Protein AF-Q4G4F5-F1 (afdb_monomer)

Secondary structure (DSSP, 8-state):
-TTS----TT----TT-EEE--SSHHHHHHHHT---TTPPPPTTEEEE--TTSPPEEEE-SPPPGGG------HHHHHHHHHTT-

pLDDT: mean 87.76, std 11.38, range [56.47, 97.44]

Structure (mmCIF, N/CA/C/O backbone):
data_AF-Q4G4F5-F1
#
_entry.id   AF-Q4G4F5-F1
#
loop_
_atom_site.group_PDB
_atom_site.id
_atom_site.type_symbol
_atom_site.label_atom_id
_atom_site.label_alt_id
_atom_site.label_comp_id
_atom_site.label_asym_id
_atom_site.label_entity_id
_atom_site.label_seq_id
_atom_site.pdbx_PDB_ins_code
_atom_site.Cartn_x
_atom_site.Cartn_y
_atom_site.Cartn_z
_atom_site.occupancy
_atom_site.B_iso_or_equiv
_atom_site.auth_seq_id
_atom_site.auth_comp_id
_atom_site.auth_asym_id
_atom_site.auth_atom_id
_atom_site.pdbx_PDB_model_num
ATOM 1 N N . VAL A 1 1 ? 0.440 -1.105 -11.088 1.00 95.38 1 VAL A N 1
ATOM 2 C CA . VAL A 1 1 ? 0.389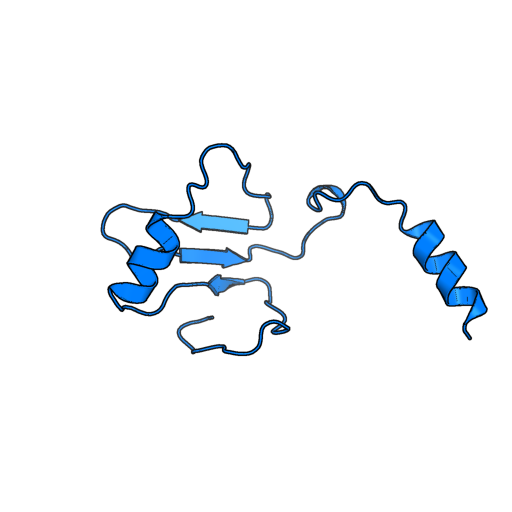 -2.123 -10.012 1.00 95.38 1 VAL A CA 1
ATOM 3 C C . VAL A 1 1 ? 0.267 -3.497 -10.645 1.00 95.38 1 VAL A C 1
ATOM 5 O O . VAL A 1 1 ? -0.542 -3.637 -11.551 1.00 95.38 1 VAL A O 1
ATOM 8 N N . ASN A 1 2 ? 1.084 -4.475 -10.246 1.00 95.06 2 ASN A N 1
ATOM 9 C CA . ASN A 1 2 ? 1.100 -5.837 -10.806 1.00 95.06 2 ASN A CA 1
ATOM 10 C C . ASN A 1 2 ? 1.128 -5.850 -12.344 1.00 95.06 2 ASN A C 1
ATOM 12 O O . ASN A 1 2 ? 0.365 -6.556 -12.989 1.00 95.06 2 ASN A O 1
ATOM 16 N N . ASN A 1 3 ? 1.973 -5.002 -12.939 1.00 93.06 3 ASN A N 1
ATOM 17 C CA . ASN A 1 3 ? 2.088 -4.813 -14.391 1.00 93.06 3 ASN A CA 1
ATOM 18 C C . ASN A 1 3 ? 0.851 -4.221 -15.111 1.00 93.06 3 ASN A C 1
ATOM 20 O O . ASN A 1 3 ? 0.882 -4.042 -16.327 1.00 93.06 3 ASN A O 1
ATOM 24 N N . HIS A 1 4 ? -0.198 -3.839 -14.379 1.00 95.00 4 HIS A N 1
ATOM 25 C CA . HIS A 1 4 ? -1.351 -3.099 -14.890 1.00 95.00 4 HIS A CA 1
ATOM 26 C C . HIS A 1 4 ? -1.231 -1.596 -14.610 1.00 95.00 4 HIS A C 1
ATOM 28 O O . HIS A 1 4 ? -0.663 -1.171 -13.594 1.00 95.00 4 HIS A O 1
ATOM 34 N N . VAL A 1 5 ? -1.774 -0.782 -15.517 1.00 95.12 5 VAL A N 1
ATOM 35 C CA . VAL A 1 5 ? -1.895 0.668 -15.321 1.00 95.12 5 VAL A CA 1
ATOM 36 C C . VAL A 1 5 ? -3.018 0.922 -14.321 1.00 95.12 5 VAL A C 1
ATOM 38 O O . VAL A 1 5 ? -4.111 0.391 -14.473 1.00 95.12 5 VAL A O 1
ATOM 41 N N . VAL A 1 6 ? -2.719 1.720 -13.301 1.00 96.56 6 VAL A N 1
ATOM 42 C CA . VAL A 1 6 ? -3.686 2.221 -12.324 1.00 96.56 6 VAL A CA 1
ATOM 43 C C . VAL A 1 6 ? -3.584 3.737 -12.3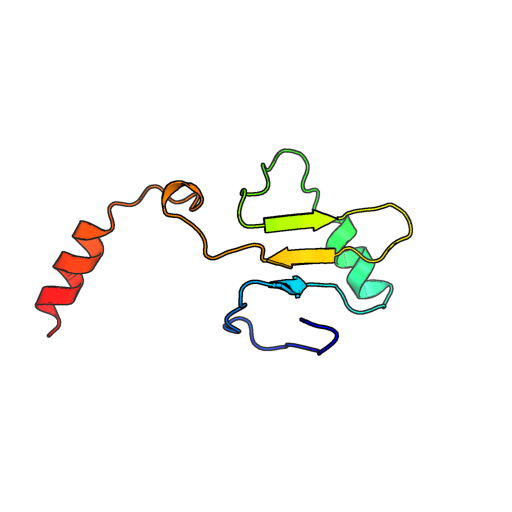67 1.00 96.56 6 VAL A C 1
ATOM 45 O O . VAL A 1 6 ? -2.491 4.276 -12.204 1.00 96.56 6 VAL A O 1
ATOM 48 N N . ASP A 1 7 ? -4.700 4.397 -12.631 1.00 96.44 7 ASP A N 1
ATOM 49 C CA . ASP A 1 7 ? -4.833 5.849 -12.790 1.00 96.44 7 ASP A CA 1
ATOM 50 C C . ASP A 1 7 ? -5.717 6.489 -11.704 1.00 96.44 7 ASP A C 1
ATOM 52 O O . ASP A 1 7 ? -5.909 7.702 -11.695 1.00 96.44 7 ASP A O 1
ATOM 56 N N . ILE A 1 8 ? -6.211 5.689 -10.752 1.00 96.75 8 ILE A N 1
ATOM 57 C CA . ILE A 1 8 ? -7.038 6.128 -9.624 1.00 96.75 8 ILE A CA 1
ATOM 58 C C . ILE A 1 8 ? -6.163 6.270 -8.365 1.00 96.75 8 ILE A C 1
ATOM 60 O O . ILE A 1 8 ? -5.669 5.255 -7.865 1.00 96.75 8 ILE A O 1
ATOM 64 N N . PRO A 1 9 ? -6.013 7.479 -7.787 1.00 96.25 9 PRO A N 1
ATOM 65 C CA . PRO A 1 9 ? -5.195 7.689 -6.586 1.00 96.25 9 PRO A CA 1
ATOM 66 C C . PRO A 1 9 ? -5.687 6.931 -5.347 1.00 96.25 9 PRO A C 1
ATOM 68 O O . PRO A 1 9 ? -4.891 6.546 -4.499 1.00 96.25 9 PRO A O 1
ATOM 71 N N . SER A 1 10 ? -6.997 6.691 -5.241 1.00 97.00 10 SER A N 1
ATOM 72 C CA . SER A 1 10 ? -7.617 5.954 -4.131 1.00 97.00 10 SER A CA 1
ATOM 73 C C . SER A 1 10 ? -7.555 4.428 -4.282 1.00 97.00 10 SER A C 1
ATOM 75 O O . SER A 1 10 ? -8.188 3.709 -3.504 1.00 97.00 10 SER A O 1
ATOM 77 N N . TYR A 1 11 ? -6.812 3.906 -5.267 1.00 97.06 11 TYR A N 1
ATOM 78 C CA . TYR A 1 11 ? -6.622 2.467 -5.419 1.00 97.06 11 TYR A CA 1
ATOM 79 C C . TYR A 1 11 ? -5.992 1.868 -4.157 1.00 97.06 11 TYR A C 1
ATOM 81 O O . TYR A 1 11 ? -4.884 2.219 -3.749 1.00 97.06 11 TYR A O 1
ATOM 89 N N . ARG A 1 12 ? -6.703 0.923 -3.540 1.00 96.62 12 ARG A N 1
ATOM 90 C CA . ARG A 1 12 ? -6.245 0.254 -2.325 1.00 96.62 12 ARG A CA 1
ATOM 91 C C . ARG A 1 12 ? -5.313 -0.904 -2.674 1.00 96.62 12 ARG A C 1
ATOM 93 O O . ARG A 1 12 ? -5.776 -1.974 -3.070 1.00 96.62 12 ARG A O 1
ATOM 100 N N . CYS A 1 13 ? -4.015 -0.700 -2.463 1.00 96.38 13 CYS A N 1
ATOM 101 C CA . CYS A 1 13 ? -3.016 -1.759 -2.585 1.00 96.38 13 CYS 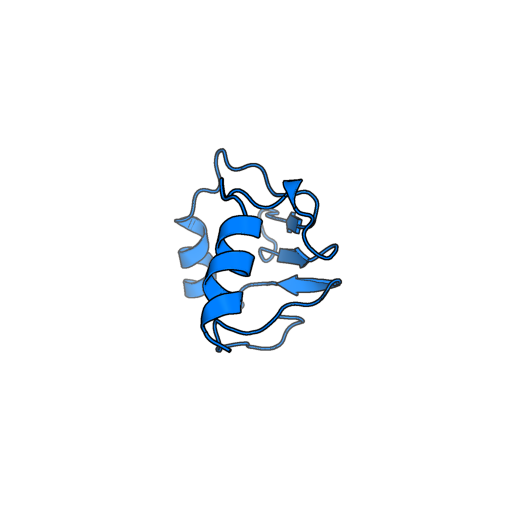A CA 1
ATOM 102 C C . CYS A 1 13 ? -3.249 -2.885 -1.569 1.00 96.38 13 CYS A C 1
ATOM 104 O O . CYS A 1 13 ? -3.715 -2.666 -0.445 1.00 96.38 13 CYS A O 1
ATOM 106 N N . LYS A 1 14 ? -2.895 -4.102 -1.971 1.00 96.25 14 LYS A N 1
ATOM 107 C CA . LYS A 1 14 ? -2.957 -5.315 -1.157 1.00 96.25 14 LYS A CA 1
ATOM 108 C C . LYS A 1 14 ? -1.545 -5.820 -0.851 1.00 96.25 14 LYS A C 1
ATOM 110 O O . LYS A 1 14 ? -0.614 -5.536 -1.603 1.00 96.25 14 LYS A O 1
ATOM 115 N N . PRO A 1 15 ? -1.359 -6.596 0.231 1.00 96.88 15 PRO A N 1
ATOM 116 C CA . PRO A 1 15 ? -0.109 -7.314 0.435 1.00 96.88 15 PRO A CA 1
ATOM 117 C C . PRO A 1 15 ? 0.255 -8.142 -0.800 1.00 96.88 15 PRO A C 1
ATOM 119 O O . PRO A 1 15 ? -0.618 -8.763 -1.407 1.00 96.88 15 PRO A O 1
ATOM 122 N N . LYS A 1 16 ? 1.550 -8.177 -1.116 1.00 96.06 16 LYS A N 1
ATOM 123 C CA . LYS A 1 16 ? 2.176 -8.755 -2.313 1.00 96.06 16 LYS A CA 1
ATOM 124 C C . LYS A 1 16 ? 1.988 -7.959 -3.608 1.00 96.06 16 LYS A C 1
ATOM 126 O O . LYS A 1 16 ? 2.484 -8.403 -4.640 1.00 96.06 16 LYS A O 1
ATOM 131 N N . ASP A 1 17 ? 1.339 -6.794 -3.571 1.00 97.44 17 ASP A N 1
ATOM 132 C CA . ASP A 1 17 ? 1.278 -5.927 -4.747 1.00 97.44 17 ASP A CA 1
ATOM 133 C C . ASP A 1 17 ? 2.665 -5.376 -5.093 1.00 97.44 17 ASP A C 1
ATOM 135 O O . ASP A 1 1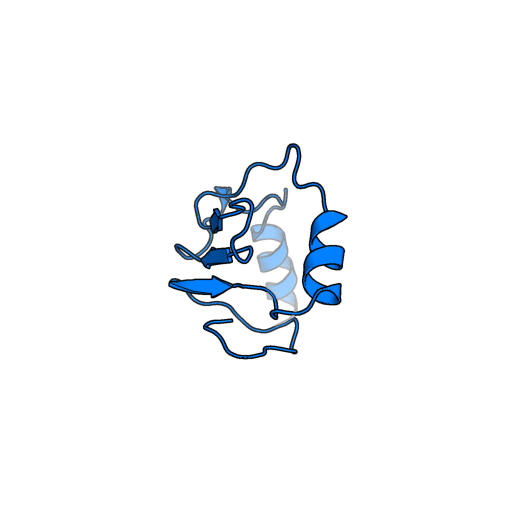7 ? 3.380 -4.834 -4.245 1.00 97.44 17 ASP A O 1
ATOM 139 N N . ILE A 1 18 ? 3.007 -5.482 -6.376 1.00 95.94 18 ILE A N 1
ATOM 140 C CA . ILE A 1 18 ? 4.227 -4.942 -6.964 1.00 95.94 18 ILE A CA 1
ATOM 141 C C . ILE A 1 18 ? 3.895 -3.600 -7.621 1.00 95.94 18 ILE A C 1
ATOM 143 O O . ILE A 1 18 ? 3.073 -3.502 -8.542 1.00 95.94 18 ILE A O 1
ATOM 147 N N . ILE A 1 19 ? 4.556 -2.547 -7.161 1.00 95.12 19 ILE A N 1
ATOM 148 C CA . ILE A 1 19 ? 4.420 -1.185 -7.664 1.00 95.12 19 ILE A CA 1
ATOM 149 C C . ILE A 1 19 ? 5.648 -0.880 -8.512 1.00 95.12 19 ILE A C 1
ATOM 151 O O . ILE A 1 19 ? 6.781 -1.031 -8.075 1.00 95.12 19 ILE A O 1
ATOM 155 N N . THR A 1 20 ? 5.437 -0.457 -9.749 1.00 93.06 20 THR A N 1
ATOM 156 C CA . THR A 1 20 ? 6.527 -0.057 -10.638 1.00 93.06 20 THR A CA 1
ATOM 157 C C . THR A 1 20 ? 6.045 1.043 -11.566 1.00 93.06 20 THR A C 1
ATOM 159 O O . THR A 1 20 ? 4.839 1.204 -11.788 1.00 93.06 20 THR A O 1
ATOM 162 N N . VAL A 1 21 ? 6.994 1.794 -12.112 1.00 90.88 21 VAL A N 1
ATOM 163 C CA . VAL A 1 21 ? 6.718 2.823 -13.108 1.00 90.88 21 VAL A CA 1
ATOM 164 C C . VAL A 1 21 ? 6.612 2.236 -14.506 1.00 90.88 21 VAL A C 1
ATOM 166 O O . VAL A 1 21 ? 7.203 1.209 -14.850 1.00 90.88 21 VAL A O 1
ATOM 169 N N . ARG A 1 22 ? 5.851 2.927 -15.354 1.00 90.19 22 ARG A N 1
ATOM 170 C CA . ARG A 1 22 ? 5.768 2.590 -16.772 1.00 90.19 22 ARG A CA 1
ATOM 171 C C . ARG A 1 22 ? 7.148 2.736 -17.417 1.00 90.19 22 ARG A C 1
ATOM 173 O O . ARG A 1 22 ? 7.869 3.685 -17.129 1.00 90.19 22 ARG A O 1
ATOM 180 N N . ASN A 1 23 ? 7.485 1.833 -18.338 1.00 88.00 23 ASN A N 1
ATOM 181 C CA . ASN A 1 23 ? 8.752 1.868 -19.072 1.00 88.00 23 ASN A CA 1
ATOM 182 C C . ASN A 1 23 ? 8.796 3.012 -20.097 1.00 88.00 23 ASN A C 1
ATOM 184 O O . ASN A 1 23 ? 8.606 2.790 -21.293 1.00 88.00 23 ASN A O 1
ATOM 188 N N . ARG A 1 24 ? 8.958 4.247 -19.624 1.00 88.94 24 ARG A N 1
ATOM 189 C CA . ARG A 1 24 ? 9.058 5.455 -20.446 1.00 88.94 24 ARG A CA 1
ATOM 190 C C . ARG A 1 24 ? 10.076 6.410 -19.828 1.00 88.94 24 ARG A C 1
ATOM 192 O O . ARG A 1 24 ? 10.012 6.611 -18.617 1.00 88.94 24 ARG A O 1
ATOM 199 N N . PRO A 1 25 ? 10.946 7.058 -20.626 1.00 85.31 25 PRO A N 1
ATOM 200 C CA . PRO A 1 25 ? 11.939 8.005 -20.113 1.00 85.31 25 PRO A CA 1
ATOM 201 C C . PRO A 1 25 ? 11.337 9.095 -19.219 1.00 85.31 25 PRO A C 1
ATOM 203 O O . PRO A 1 25 ? 11.899 9.420 -18.182 1.00 85.31 25 PRO A O 1
ATOM 206 N N . THR A 1 26 ? 10.147 9.600 -19.563 1.00 88.19 26 THR A N 1
ATOM 207 C CA . THR A 1 26 ? 9.424 10.598 -18.760 1.00 88.19 26 THR A CA 1
ATOM 208 C C . THR A 1 26 ? 9.064 10.090 -17.364 1.00 88.19 26 THR A C 1
ATOM 210 O O . THR A 1 26 ? 9.213 10.825 -16.393 1.00 88.19 26 THR A O 1
ATOM 213 N N . SER A 1 27 ? 8.643 8.829 -17.244 1.00 85.94 27 SER A N 1
ATOM 214 C CA . SER A 1 27 ? 8.318 8.201 -15.960 1.00 85.94 27 SER A CA 1
ATOM 215 C C . SER A 1 27 ? 9.563 7.969 -15.100 1.00 85.94 27 SER A C 1
ATOM 217 O O . SER A 1 27 ? 9.507 8.176 -13.893 1.00 85.94 27 SER A O 1
ATOM 2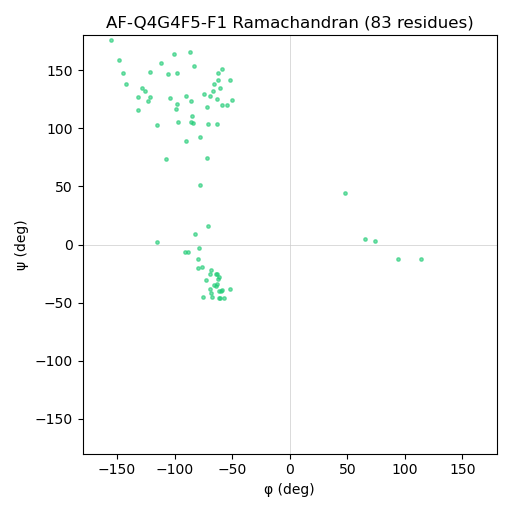19 N N . TYR A 1 28 ? 10.695 7.592 -15.705 1.00 83.44 28 TYR A N 1
ATOM 220 C CA . TYR A 1 28 ? 11.967 7.458 -14.982 1.00 83.44 28 TYR A CA 1
ATOM 221 C C . TYR A 1 28 ? 12.521 8.806 -14.518 1.00 83.44 28 TYR A C 1
ATOM 223 O O . TYR A 1 28 ? 12.987 8.921 -13.388 1.00 83.44 28 TYR A O 1
ATOM 231 N N . ASN A 1 29 ? 12.446 9.833 -15.368 1.00 83.19 29 ASN A N 1
ATOM 232 C CA . ASN A 1 29 ? 12.920 11.174 -15.028 1.00 83.19 29 ASN A CA 1
ATOM 233 C C . ASN A 1 29 ? 12.122 11.787 -13.872 1.00 83.19 29 ASN A C 1
ATOM 235 O O . ASN A 1 29 ? 12.717 12.457 -13.034 1.00 83.19 29 ASN A O 1
ATOM 239 N N . ALA A 1 30 ? 10.813 11.517 -13.796 1.00 82.88 30 ALA A N 1
ATOM 240 C CA . ALA A 1 30 ? 9.977 11.958 -12.680 1.00 82.88 30 ALA A CA 1
ATOM 241 C C . ALA A 1 30 ? 10.464 11.398 -11.332 1.00 82.88 30 ALA A C 1
ATOM 243 O O . ALA A 1 30 ? 10.521 12.134 -10.356 1.00 82.88 30 ALA A O 1
ATOM 244 N N . LEU A 1 31 ? 10.897 10.132 -11.293 1.00 77.44 31 LEU A N 1
ATOM 245 C CA . LEU A 1 31 ? 11.451 9.526 -10.076 1.00 77.44 31 LEU A CA 1
ATOM 246 C C . LEU A 1 31 ? 12.847 10.049 -9.719 1.00 77.44 31 LEU A C 1
ATOM 248 O O . LEU A 1 31 ? 13.208 10.087 -8.551 1.00 77.44 31 LEU A O 1
ATOM 252 N N . LYS A 1 32 ? 13.654 10.439 -10.712 1.00 69.56 32 LYS A N 1
ATOM 253 C CA . LYS A 1 32 ? 15.047 10.862 -10.495 1.00 69.56 32 LYS A CA 1
ATOM 254 C C . LYS A 1 32 ? 15.162 12.188 -9.727 1.00 69.56 32 LYS A C 1
ATOM 256 O O . LYS A 1 32 ? 16.210 12.456 -9.147 1.00 69.56 32 LYS A O 1
ATOM 261 N N . GLY A 1 33 ? 14.113 13.013 -9.744 1.00 63.66 33 GLY A N 1
ATOM 262 C CA . GLY A 1 33 ? 14.041 14.259 -8.974 1.00 63.66 33 GLY A CA 1
ATOM 263 C C . GLY A 1 33 ? 13.673 14.059 -7.501 1.00 63.66 33 GLY A C 1
ATOM 264 O O . GLY A 1 33 ? 13.975 14.923 -6.680 1.00 63.66 33 GLY A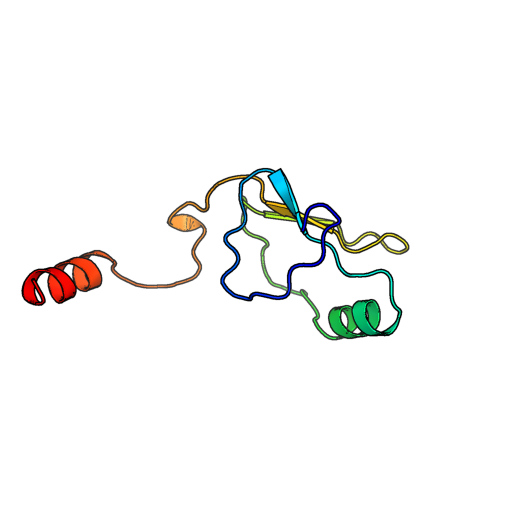 O 1
ATOM 265 N N . GLU A 1 34 ? 13.062 12.925 -7.153 1.00 64.06 34 GLU A N 1
ATOM 266 C CA . GLU A 1 34 ? 12.690 12.586 -5.781 1.00 64.06 34 GLU A CA 1
ATOM 267 C C . GLU A 1 34 ? 13.844 11.841 -5.115 1.00 64.06 34 GLU A C 1
ATOM 269 O O . GLU A 1 34 ? 13.987 10.620 -5.172 1.00 64.06 34 GLU A O 1
ATOM 274 N N . SER A 1 35 ? 14.732 12.617 -4.504 1.00 57.19 35 SER A N 1
ATOM 275 C CA . SER A 1 35 ? 15.805 12.069 -3.694 1.00 57.19 35 SER A CA 1
ATOM 276 C C . SER A 1 35 ? 15.222 11.505 -2.397 1.00 57.19 35 SER A C 1
ATOM 278 O O . SER A 1 35 ? 14.927 12.251 -1.471 1.00 57.19 35 SER A O 1
ATOM 280 N N . LEU A 1 36 ? 15.103 10.179 -2.303 1.00 62.22 36 LEU A N 1
ATOM 281 C CA . LEU A 1 36 ? 14.759 9.463 -1.063 1.00 62.22 36 LEU A CA 1
ATOM 282 C C . LEU A 1 36 ? 15.905 9.478 -0.026 1.00 62.22 36 LEU A C 1
ATOM 284 O O . LEU A 1 36 ? 15.923 8.667 0.901 1.00 62.22 36 LEU A O 1
ATOM 288 N N . LEU A 1 37 ? 16.902 10.358 -0.188 1.00 56.47 37 LEU A N 1
ATOM 289 C CA . LEU A 1 37 ? 18.026 10.479 0.734 1.00 56.47 37 LEU A CA 1
ATOM 290 C C . LEU A 1 37 ? 17.522 10.909 2.119 1.00 56.47 37 LEU A C 1
ATOM 292 O O . LEU A 1 37 ? 17.244 12.078 2.362 1.00 56.47 37 LEU A O 1
ATOM 296 N N . GLY A 1 38 ? 17.465 9.946 3.038 1.00 61.72 38 GLY A N 1
ATOM 297 C CA . GLY A 1 38 ? 17.262 10.184 4.467 1.00 61.72 38 GLY A CA 1
ATOM 298 C C . GLY A 1 38 ? 15.953 9.648 5.041 1.00 61.72 38 GLY A C 1
ATOM 299 O O . GLY A 1 38 ? 15.848 9.542 6.263 1.00 61.72 38 GLY A O 1
ATOM 300 N N . GLU A 1 39 ? 14.987 9.243 4.213 1.00 71.50 39 GLU A N 1
ATOM 301 C CA . GLU A 1 39 ? 13.746 8.649 4.715 1.00 71.50 39 GLU A CA 1
ATOM 302 C C . GLU A 1 39 ? 13.901 7.141 4.934 1.00 71.50 39 GLU A C 1
ATOM 304 O O . GLU A 1 39 ? 14.259 6.375 4.037 1.00 71.50 39 GLU A O 1
ATOM 309 N N . LYS A 1 40 ? 13.630 6.696 6.166 1.00 81.25 40 LYS A N 1
ATOM 310 C CA . LYS A 1 40 ? 13.582 5.268 6.481 1.00 81.25 40 LYS A CA 1
ATOM 311 C C . LYS A 1 40 ? 12.332 4.669 5.853 1.00 81.25 40 LYS A C 1
ATOM 313 O O . LYS A 1 40 ? 11.218 5.027 6.222 1.00 81.25 40 LYS A O 1
ATOM 318 N N . ILE A 1 41 ? 12.536 3.716 4.950 1.00 87.06 41 ILE A N 1
ATOM 319 C CA . ILE A 1 41 ? 11.451 2.911 4.395 1.00 87.06 41 ILE A CA 1
ATOM 320 C C . ILE A 1 41 ? 10.814 2.106 5.543 1.00 87.06 41 ILE A C 1
ATOM 322 O O . ILE A 1 41 ? 11.539 1.394 6.247 1.00 87.06 41 ILE A O 1
ATOM 326 N N . PRO A 1 42 ? 9.489 2.207 5.752 1.00 90.81 42 PRO A N 1
ATOM 327 C CA . PRO A 1 42 ? 8.784 1.398 6.737 1.00 90.81 42 PRO A CA 1
ATOM 328 C C . PRO A 1 42 ? 8.927 -0.103 6.466 1.00 90.81 42 PRO A C 1
ATOM 330 O O . PRO A 1 42 ? 9.004 -0.539 5.322 1.00 90.81 42 PRO A O 1
ATOM 333 N N . ASP A 1 43 ? 8.877 -0.913 7.516 1.00 91.06 43 ASP A N 1
ATOM 334 C CA . ASP A 1 43 ? 9.075 -2.369 7.472 1.00 91.06 43 ASP A CA 1
ATOM 335 C C . ASP A 1 43 ? 8.049 -3.137 6.606 1.00 91.06 43 ASP A C 1
ATOM 337 O O . ASP A 1 43 ? 8.330 -4.212 6.066 1.00 91.06 43 ASP A O 1
ATOM 341 N N . HIS A 1 44 ? 6.839 -2.596 6.467 1.00 94.00 44 HIS A N 1
ATOM 342 C CA . HIS A 1 44 ? 5.775 -3.158 5.641 1.00 94.00 44 HIS A CA 1
ATOM 343 C C . HIS A 1 44 ? 5.953 -2.867 4.144 1.00 94.00 44 HIS A C 1
ATOM 345 O O . HIS A 1 44 ? 5.167 -3.374 3.337 1.00 94.00 44 HIS A O 1
ATOM 351 N N . LEU A 1 45 ? 6.985 -2.106 3.765 1.00 93.94 45 LEU A N 1
ATOM 352 C CA . LEU A 1 45 ? 7.337 -1.785 2.387 1.00 93.94 45 LEU A CA 1
ATOM 353 C C . LEU A 1 45 ? 8.755 -2.260 2.068 1.00 93.94 45 LEU A C 1
ATOM 355 O O . LEU A 1 45 ? 9.655 -2.276 2.904 1.00 93.94 45 LEU A O 1
ATOM 359 N N . THR A 1 46 ? 8.974 -2.634 0.816 1.00 92.81 46 THR A N 1
ATOM 360 C CA . THR A 1 46 ? 10.317 -2.861 0.285 1.00 92.81 46 THR A CA 1
ATOM 361 C C . THR A 1 46 ? 10.475 -2.065 -0.986 1.00 92.81 46 THR A C 1
ATOM 363 O O . THR A 1 46 ? 9.590 -2.062 -1.837 1.00 92.81 46 THR A O 1
ATOM 366 N N . LEU A 1 47 ? 11.610 -1.391 -1.107 1.00 90.12 47 LEU A N 1
ATOM 367 C CA . LEU A 1 47 ? 11.951 -0.614 -2.279 1.00 90.12 47 LEU A CA 1
ATOM 368 C C . LEU A 1 47 ? 13.257 -1.141 -2.864 1.00 90.12 47 LEU A C 1
ATOM 370 O O . LEU A 1 47 ? 14.268 -1.253 -2.174 1.00 90.12 47 LEU A O 1
ATOM 374 N N . SER A 1 48 ? 13.225 -1.458 -4.150 1.00 87.50 48 SER A N 1
ATOM 375 C CA . SER A 1 48 ? 14.375 -1.895 -4.928 1.00 87.50 48 SER A CA 1
ATOM 376 C C . SER A 1 48 ? 14.672 -0.849 -5.997 1.00 87.50 48 SER A C 1
ATOM 378 O O . SER A 1 48 ? 13.991 -0.762 -7.022 1.00 87.50 48 SER A O 1
ATOM 380 N N . LEU A 1 49 ? 15.701 -0.046 -5.730 1.00 79.56 49 LEU A N 1
ATOM 381 C CA . LEU A 1 49 ? 16.273 0.944 -6.642 1.00 79.56 49 LEU A CA 1
ATOM 382 C C . LEU A 1 49 ? 17.631 0.423 -7.117 1.00 79.56 49 LEU A C 1
ATOM 384 O O . LEU A 1 49 ? 18.672 0.857 -6.638 1.00 79.56 49 LEU A O 1
ATOM 388 N N . SER A 1 50 ? 17.641 -0.578 -7.995 1.00 69.81 50 SER A N 1
ATOM 389 C CA . SER A 1 50 ? 18.898 -1.047 -8.588 1.00 69.81 50 SER A CA 1
ATOM 390 C C . SER A 1 50 ? 19.181 -0.266 -9.868 1.00 69.81 50 SER A C 1
ATOM 392 O O . SER A 1 50 ? 18.315 -0.184 -10.747 1.00 69.81 50 SER A O 1
ATOM 394 N N . GLU A 1 51 ? 20.387 0.301 -9.966 1.00 58.69 51 GLU A N 1
ATOM 395 C CA . GLU A 1 51 ? 20.861 1.008 -11.156 1.00 58.69 51 GLU A CA 1
ATOM 396 C C . GLU A 1 51 ? 20.748 0.104 -12.396 1.00 58.69 51 GLU A C 1
ATOM 398 O O . GLU A 1 51 ? 21.306 -0.989 -12.443 1.00 58.69 51 GLU A O 1
ATOM 403 N N . GLY A 1 52 ? 19.968 0.539 -13.391 1.00 63.47 52 GLY A N 1
ATOM 404 C CA . GLY A 1 52 ? 19.728 -0.203 -14.638 1.00 63.47 52 GLY A CA 1
ATOM 405 C C . GLY A 1 52 ? 18.471 -1.083 -14.654 1.00 63.47 52 GLY A C 1
ATOM 406 O O . GLY A 1 52 ? 18.038 -1.499 -15.729 1.00 63.47 52 GLY A O 1
ATOM 407 N N . SER A 1 53 ? 17.831 -1.316 -13.506 1.00 71.12 53 SER A N 1
ATOM 408 C CA . SER A 1 53 ? 16.539 -2.012 -13.420 1.00 71.12 53 SER A CA 1
ATOM 409 C C . SER A 1 53 ? 15.378 -1.029 -13.246 1.00 71.12 53 SER A C 1
ATOM 411 O O . SER A 1 53 ? 15.566 0.142 -12.908 1.00 71.12 53 SER A O 1
ATOM 413 N N . ARG A 1 54 ? 14.142 -1.484 -13.486 1.00 81.56 54 ARG A N 1
ATOM 414 C CA . ARG A 1 54 ? 12.968 -0.649 -13.203 1.00 81.56 54 ARG A CA 1
ATOM 415 C C . ARG A 1 54 ? 12.818 -0.492 -11.684 1.00 81.56 54 ARG A C 1
ATOM 417 O O . ARG A 1 54 ? 12.734 -1.522 -11.011 1.00 81.56 54 ARG A O 1
ATOM 424 N N . PRO A 1 55 ? 12.697 0.742 -11.154 1.00 87.25 55 PRO A N 1
ATOM 425 C CA . PRO A 1 55 ? 12.329 0.962 -9.764 1.00 87.25 55 PRO A CA 1
ATOM 426 C C . PRO A 1 55 ? 11.090 0.146 -9.420 1.00 87.25 55 PRO A C 1
ATOM 428 O O . PRO A 1 55 ? 10.068 0.216 -10.117 1.00 87.25 55 PRO A O 1
ATOM 431 N N . THR A 1 56 ? 11.217 -0.671 -8.383 1.00 90.50 56 THR A N 1
ATOM 432 C CA . THR A 1 56 ? 10.164 -1.593 -7.974 1.00 90.50 56 THR A CA 1
ATOM 433 C C . THR A 1 56 ? 9.946 -1.467 -6.476 1.00 90.50 56 THR A C 1
ATOM 435 O O . THR A 1 56 ? 10.886 -1.565 -5.693 1.00 90.50 56 THR A O 1
ATOM 438 N N . GLY A 1 57 ? 8.700 -1.233 -6.088 1.00 93.44 57 GLY A N 1
ATOM 439 C CA . GLY A 1 57 ? 8.222 -1.295 -4.717 1.00 93.44 57 GLY A CA 1
ATOM 440 C C . GLY A 1 57 ? 7.385 -2.552 -4.501 1.00 93.44 57 GLY A C 1
ATOM 441 O O . GLY A 1 57 ? 6.675 -2.995 -5.404 1.00 93.44 57 GLY A O 1
ATOM 442 N N . LEU A 1 58 ? 7.448 -3.112 -3.301 1.00 95.56 58 LEU A N 1
ATOM 443 C CA . LEU A 1 58 ? 6.649 -4.252 -2.871 1.00 95.56 58 LEU A CA 1
ATOM 444 C C . LEU A 1 58 ? 5.912 -3.899 -1.582 1.00 95.56 58 LEU A C 1
ATOM 446 O O . LEU A 1 58 ? 6.510 -3.408 -0.622 1.00 95.56 58 LEU A O 1
ATOM 450 N N . VAL A 1 59 ? 4.614 -4.189 -1.557 1.00 96.94 59 VAL A N 1
ATOM 451 C CA . VAL A 1 59 ? 3.801 -4.119 -0.341 1.00 96.94 59 VAL A CA 1
ATOM 452 C C . VAL A 1 59 ? 3.932 -5.452 0.392 1.00 96.94 59 VAL A C 1
ATOM 454 O O . VAL A 1 59 ? 3.354 -6.448 -0.032 1.00 96.94 59 VAL A O 1
ATOM 457 N N . ASN A 1 60 ? 4.683 -5.511 1.489 1.00 95.94 60 ASN A N 1
ATOM 458 C CA . ASN A 1 60 ? 4.947 -6.777 2.185 1.00 95.94 60 ASN A CA 1
ATOM 459 C C . ASN A 1 60 ? 3.742 -7.252 2.998 1.00 95.94 60 ASN A C 1
ATOM 461 O O . ASN A 1 60 ? 3.381 -8.430 2.979 1.00 95.94 60 ASN A O 1
ATOM 465 N N . ARG A 1 61 ? 3.130 -6.329 3.743 1.00 94.94 61 ARG A N 1
ATOM 466 C CA . ARG A 1 61 ? 2.042 -6.601 4.689 1.00 94.94 61 ARG A CA 1
ATOM 467 C C . ARG A 1 61 ? 1.187 -5.356 4.910 1.00 94.94 61 ARG A C 1
ATOM 469 O O . ARG A 1 61 ? 1.478 -4.288 4.382 1.00 94.94 61 ARG A O 1
ATOM 476 N N . ILE A 1 62 ? 0.121 -5.515 5.688 1.00 95.06 62 ILE A N 1
ATOM 477 C CA . ILE A 1 62 ? -0.682 -4.391 6.177 1.00 95.06 62 ILE A CA 1
ATOM 478 C C . ILE A 1 62 ? 0.182 -3.559 7.137 1.00 95.06 62 ILE A C 1
ATOM 480 O O . ILE A 1 62 ? 0.916 -4.130 7.945 1.00 95.06 62 ILE A O 1
ATOM 484 N N . ALA A 1 63 ? 0.101 -2.232 7.027 1.00 93.62 63 ALA A N 1
ATOM 485 C CA . ALA A 1 63 ? 0.805 -1.301 7.903 1.00 93.62 63 ALA A CA 1
ATOM 486 C C . ALA A 1 63 ? 0.374 -1.489 9.367 1.00 93.62 63 ALA A C 1
ATOM 488 O O . ALA A 1 63 ? -0.820 -1.597 9.658 1.00 93.62 63 ALA A O 1
ATOM 489 N N . SER A 1 64 ? 1.343 -1.519 10.280 1.00 93.38 64 SER A N 1
ATOM 490 C CA . SER A 1 64 ? 1.089 -1.485 11.721 1.00 93.38 64 SER A CA 1
ATOM 491 C C . SER A 1 64 ? 0.970 -0.040 12.211 1.00 93.38 64 SER A C 1
ATOM 493 O O . SER A 1 64 ? 1.370 0.893 11.505 1.00 93.38 64 SER A O 1
ATOM 495 N N . ARG A 1 65 ? 0.461 0.171 13.430 1.00 91.31 65 ARG A N 1
ATOM 496 C CA . ARG A 1 65 ? 0.305 1.521 13.992 1.00 91.31 65 ARG A CA 1
ATOM 497 C C . ARG A 1 65 ? 1.637 2.267 14.082 1.00 91.31 65 ARG A C 1
ATOM 499 O O . ARG A 1 65 ? 1.694 3.459 13.788 1.00 91.31 65 ARG A O 1
ATOM 506 N N . GLU A 1 66 ? 2.690 1.552 14.454 1.00 90.19 66 GLU A N 1
ATOM 507 C CA . GLU A 1 66 ? 4.042 2.071 14.676 1.00 90.19 66 GLU A CA 1
ATOM 508 C C . GLU A 1 66 ? 4.708 2.501 13.365 1.00 90.19 66 GLU A C 1
ATOM 510 O O . GLU A 1 66 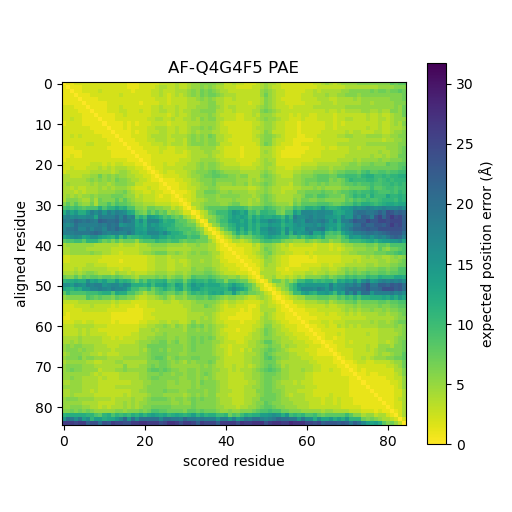? 5.580 3.364 13.362 1.00 90.19 66 GLU A O 1
ATOM 515 N N . SER A 1 67 ? 4.282 1.915 12.242 1.00 90.31 67 SER A N 1
ATOM 516 C CA . SER A 1 67 ? 4.794 2.242 10.910 1.00 90.31 67 SER A CA 1
ATOM 517 C C . SER A 1 67 ? 4.185 3.515 10.307 1.00 90.31 67 SER A C 1
ATOM 519 O O . SER A 1 67 ? 4.685 4.027 9.304 1.00 90.31 67 SER A O 1
ATOM 521 N N . VAL A 1 68 ? 3.108 4.039 10.904 1.00 90.00 68 VAL A N 1
ATOM 522 C CA . VAL A 1 68 ? 2.442 5.265 10.456 1.00 90.00 68 VAL A CA 1
ATOM 523 C C . VAL A 1 68 ? 3.151 6.473 11.067 1.00 90.00 68 VAL A C 1
ATOM 525 O O . VAL A 1 68 ? 3.019 6.739 12.261 1.00 90.00 68 VAL A O 1
ATOM 528 N N . ASN A 1 69 ? 3.845 7.252 10.234 1.00 89.81 69 ASN A N 1
ATOM 529 C CA . ASN A 1 69 ? 4.555 8.471 10.641 1.00 89.81 69 ASN A CA 1
ATOM 530 C C . ASN A 1 69 ? 3.608 9.675 10.844 1.00 89.81 69 ASN A C 1
ATOM 532 O O . ASN A 1 69 ? 3.792 10.742 10.263 1.00 89.81 69 ASN A O 1
ATOM 536 N N . LEU A 1 70 ? 2.551 9.485 11.636 1.00 91.94 70 LEU A N 1
ATOM 537 C CA . LEU A 1 70 ? 1.583 10.521 11.984 1.00 91.94 70 LEU A CA 1
ATOM 538 C C . LEU A 1 70 ? 1.344 10.516 13.495 1.00 91.94 70 LEU A C 1
ATOM 540 O O . LEU A 1 70 ? 0.799 9.554 14.050 1.00 91.94 70 LEU A O 1
ATOM 544 N N . ASN A 1 71 ? 1.729 11.617 14.142 1.00 94.44 71 ASN A N 1
ATOM 545 C CA . ASN A 1 71 ? 1.477 11.847 15.560 1.00 94.44 71 ASN A CA 1
ATOM 546 C C . ASN A 1 71 ? 0.021 12.286 15.766 1.00 94.44 71 ASN A C 1
ATOM 548 O O . ASN A 1 71 ? -0.312 13.464 15.647 1.00 94.44 71 ASN A O 1
ATOM 552 N N . ILE A 1 72 ? -0.853 11.319 16.027 1.00 95.44 72 ILE A N 1
ATOM 553 C CA . ILE A 1 72 ? -2.286 11.529 16.232 1.00 95.44 72 ILE A CA 1
ATOM 554 C C . ILE A 1 72 ? -2.805 10.553 17.286 1.00 95.44 72 ILE A C 1
ATOM 556 O O . ILE A 1 72 ? -2.324 9.428 17.375 1.00 95.44 72 ILE A O 1
ATOM 560 N N . ASN A 1 73 ? -3.799 10.977 18.065 1.00 95.38 73 ASN A N 1
ATOM 561 C CA . ASN A 1 73 ? -4.564 10.088 18.931 1.00 95.38 73 ASN A CA 1
ATOM 562 C C . ASN A 1 73 ? -5.859 9.676 18.220 1.00 95.38 73 ASN A C 1
ATOM 564 O O . ASN A 1 73 ? -6.796 10.471 18.111 1.00 95.38 73 ASN A O 1
ATOM 568 N N . GLU A 1 74 ? -5.923 8.436 17.740 1.00 94.81 74 GLU A N 1
ATOM 569 C CA . GLU A 1 74 ? -7.083 7.925 17.006 1.00 94.81 74 GLU A CA 1
ATOM 570 C C . GLU A 1 74 ? -8.368 7.869 17.829 1.00 94.81 74 GLU A C 1
ATOM 572 O O . GLU A 1 74 ? -9.453 7.975 17.256 1.00 94.81 74 GLU A O 1
ATOM 577 N N . LEU A 1 75 ? -8.280 7.763 19.159 1.00 96.44 75 LEU A N 1
ATOM 578 C CA . LEU A 1 75 ? -9.466 7.726 20.017 1.00 96.44 75 LEU A CA 1
ATOM 579 C C . LEU A 1 75 ? -10.264 9.031 19.932 1.00 96.44 75 LEU A C 1
ATOM 581 O O . LEU A 1 75 ? -11.491 8.991 19.945 1.00 96.44 75 LEU A O 1
ATOM 585 N N . LEU A 1 76 ? -9.587 10.172 19.753 1.00 96.38 76 LEU A N 1
ATOM 586 C CA . LEU A 1 76 ? -10.254 11.465 19.562 1.00 96.38 76 LEU A CA 1
ATOM 587 C C . LEU A 1 76 ? -11.042 11.507 18.246 1.00 96.38 76 LEU A C 1
ATOM 589 O O . LEU A 1 76 ? -12.121 12.095 18.182 1.00 96.38 76 LEU A O 1
ATOM 593 N N . VAL A 1 77 ? -10.530 10.854 17.198 1.00 95.19 77 VAL A N 1
AT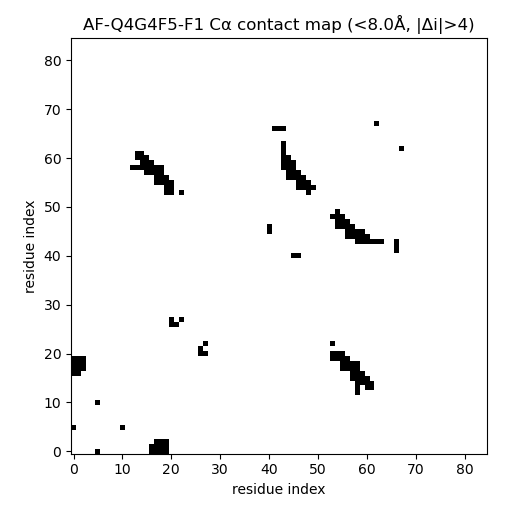OM 594 C CA . VAL A 1 77 ? -11.231 10.733 15.913 1.00 95.19 77 VAL A CA 1
ATOM 595 C C . VAL A 1 77 ? -12.480 9.865 16.080 1.00 95.19 77 VAL A C 1
ATOM 597 O O . VAL A 1 77 ? -13.557 10.250 15.626 1.00 95.19 77 VAL A O 1
ATOM 600 N N . VAL A 1 78 ? -12.366 8.729 16.775 1.00 96.38 78 VAL A N 1
ATOM 601 C CA . VAL A 1 78 ? -13.500 7.833 17.060 1.00 96.38 78 VAL A CA 1
ATOM 602 C C . VAL A 1 78 ? -14.577 8.544 17.886 1.00 96.38 78 VAL A C 1
ATOM 604 O O . VAL A 1 78 ? -15.758 8.483 17.533 1.00 96.38 78 VAL A O 1
ATOM 607 N N . GLU A 1 79 ? -14.191 9.266 18.942 1.00 96.62 79 GLU A N 1
ATOM 608 C CA . GLU A 1 79 ? -15.130 10.013 19.788 1.00 96.62 79 GLU A CA 1
ATOM 609 C C . GLU A 1 79 ? -15.882 11.079 18.981 1.00 96.62 79 GLU A C 1
ATOM 611 O O . GLU A 1 79 ? -17.110 11.170 19.060 1.00 96.62 79 GLU A O 1
ATOM 616 N N . TYR A 1 80 ? -15.164 11.850 18.157 1.00 95.75 80 TYR A N 1
ATOM 617 C CA . TYR A 1 80 ? -15.764 12.882 17.313 1.00 95.75 80 TYR A CA 1
ATOM 618 C C . TYR A 1 80 ? -16.838 12.309 16.376 1.00 95.75 80 TYR A C 1
ATOM 620 O O . TYR A 1 80 ? -17.936 12.860 16.280 1.00 95.75 80 TYR A O 1
ATOM 628 N N . TYR A 1 81 ? -16.557 11.183 15.712 1.00 96.69 81 TYR A N 1
ATOM 629 C CA . TYR A 1 81 ? -17.513 10.562 14.790 1.00 96.69 81 TYR A CA 1
ATOM 630 C C . TYR A 1 81 ? -18.655 9.813 15.487 1.00 96.69 81 TYR A C 1
ATOM 632 O O . TYR A 1 81 ? -19.711 9.652 14.882 1.00 96.69 81 TYR A O 1
ATOM 640 N N . SER A 1 82 ? -18.508 9.438 16.759 1.00 95.19 82 SER A N 1
ATOM 641 C CA . SER A 1 82 ? -19.587 8.807 17.538 1.00 95.19 82 SER A CA 1
ATOM 642 C C . SER A 1 82 ? -20.789 9.735 17.752 1.00 95.19 82 SER A C 1
ATOM 644 O O . SER A 1 82 ? -21.906 9.263 17.921 1.00 95.19 82 SER A O 1
ATOM 646 N N . ARG A 1 83 ? -20.579 11.059 17.711 1.00 89.62 83 ARG A N 1
ATOM 647 C CA . ARG A 1 83 ? -21.637 12.079 17.856 1.00 89.62 83 ARG A CA 1
ATOM 648 C C . ARG A 1 83 ? -22.316 12.460 16.535 1.00 89.62 83 ARG A C 1
ATOM 650 O O . ARG A 1 83 ? -23.235 13.271 16.541 1.00 89.62 83 ARG A O 1
ATOM 657 N N . LYS A 1 84 ? -21.813 11.951 15.404 1.00 82.69 84 LYS A N 1
ATOM 658 C CA . LYS A 1 84 ? -22.372 12.186 14.061 1.00 82.69 84 LYS A CA 1
ATOM 659 C C . LYS A 1 84 ? -23.407 11.133 13.643 1.00 82.69 84 LYS A C 1
ATOM 661 O O . LYS A 1 84 ? -23.982 11.293 12.568 1.00 82.69 84 LYS A O 1
ATOM 666 N N . ALA A 1 85 ? -23.583 10.078 14.440 1.00 57.75 85 ALA A N 1
ATOM 667 C CA . ALA A 1 85 ? -24.609 9.055 14.256 1.00 57.75 85 ALA A CA 1
ATOM 668 C C . ALA A 1 85 ? -25.962 9.515 14.812 1.00 57.75 85 ALA A C 1
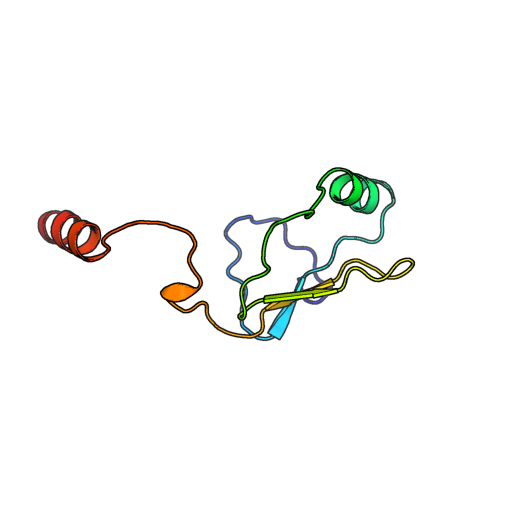ATOM 670 O O . ALA A 1 85 ? -25.958 10.212 15.852 1.00 57.75 85 ALA A O 1
#

InterPro domains:
  IPR036986 RNA-binding S4 domain superfamily [G3DSA:3.10.290.10] (1-68)

Radius of gyration: 16.82 Å; Cα contacts (8 Å, |Δi|>4): 80; chains: 1; bounding box: 46×23×40 Å

Organism: NCBI:txid298361

Foldseek 3Di:
DQPDDDPDPPDDDAAFDKDFFDPDPVRVVVVVPDPPPPDDDFPQKDWDDDVPDTTIIGRHHDDDPVSDPDPDDVVVVVVVVVVVD

Sequence (85 aa):
VNNHVVDIPSYRCKPKDIITVRNRPTSYNALKGESLLGEKIPDHLTLSLSEGSRPTGLVNRIASRESVNLNINELLVVEYYSRKA

Solvent-accessible surface area (backbone atoms only — not comparable to full-atom values): 5590 Å² total; per-residue (Å²): 66,72,94,42,92,73,89,59,90,81,64,81,84,52,64,72,38,38,40,56,71,65,99,43,73,70,52,52,54,63,53,70,73,59,72,69,83,84,67,80,77,44,88,37,46,47,77,45,81,51,93,94,54,78,52,35,36,37,30,67,41,79,79,53,79,89,63,50,98,63,98,71,68,66,67,60,56,52,57,60,55,64,71,74,110

Mean predicted aligned error: 5.72 Å

Nearest PDB structures (foldseek):
  5mmm-assembly1_d  TM=9.020E-01  e=3.963E-05  Spinacia oleracea
  6eri-assembly1_BD  TM=8.971E-01  e=6.256E-05  Spinacia oleracea
  8fmw-assembly1_D  TM=7.943E-01  e=3.737E-02  Borreliella burgdorferi B31